Protein AF-A0A8H7IFX8-F1 (afdb_monomer_lite)

Foldseek 3Di:
DDDDDDDDCPDPDPDDADPVNCVVQVWDADPVVRDTHRPPDPPPDPPPPDDDDLDPVQVPPDPPVCPVVSVCVDPVVVLADPPDDPDDDDDDDDPDDDQDDDADDDDPVVVVVVVVVVVSCVVSVVDDDDDDPGDFYFDDDDDDDDDDDDDDGDTD

Sequence (156 aa):
MTETFLICNTGSHAAILGIKWLEHHNPEIDWNTHSLSFTHTPPEHVAIAEEEEANKKLLEGVPSKYHQYTKVFGEEEFNKLPPQQHYNIGIELTEEGPLNLPLYSMTDAESATLKDWLRDKLKAGKIHPSKSSISSLVMFVPKQMAPTDWWWITIA

InterPro domains:
  IPR021109 Aspartic peptidase domain superfamily [G3DSA:2.40.70.10] (1-55)
  IPR032567 RTL1-related [PTHR15503] (15-143)
  IPR043502 DNA/RNA polymerase superfamily [SSF56672] (66-144)

Secondary structure (DSSP, 8-state):
----PPP---TT-S----HHHHHHH--EEETTTTEEE-S----------------GGGGGSS-GGGGGGGGGGSHHHHHSPPPPPSS----PPPS-S--BPPPPPPPHHHHHHHHHHHHHHHHTTS------S-BPPB---PPP--SS----PPB-

Organism: NCBI:txid456999

Radius of gyration: 24.71 Å; chains: 1; bounding box: 42×47×73 Å

Structure (mmCIF, N/CA/C/O backbone):
data_AF-A0A8H7IFX8-F1
#
_entry.id   AF-A0A8H7IFX8-F1
#
loop_
_atom_site.group_PDB
_atom_site.id
_atom_site.type_symbol
_atom_site.label_atom_id
_atom_site.label_alt_id
_atom_site.label_comp_id
_atom_site.label_asym_id
_atom_site.label_entity_id
_atom_site.label_seq_id
_atom_site.pdbx_PDB_ins_code
_atom_site.Cartn_x
_atom_site.Cartn_y
_atom_site.Cartn_z
_atom_site.occupancy
_atom_site.B_iso_or_equiv
_atom_site.auth_seq_id
_atom_site.auth_comp_id
_atom_site.auth_asym_id
_atom_site.auth_atom_id
_atom_site.pdbx_PDB_model_num
ATOM 1 N N . MET A 1 1 ? 1.675 -4.451 22.286 1.00 50.69 1 MET A N 1
ATOM 2 C CA . MET A 1 1 ? 2.311 -3.962 23.528 1.00 50.69 1 MET A CA 1
ATOM 3 C C . MET A 1 1 ? 1.726 -4.736 24.694 1.00 50.69 1 MET A C 1
ATOM 5 O O . MET A 1 1 ? 0.540 -5.031 24.657 1.00 50.69 1 MET A O 1
ATOM 9 N N . THR A 1 2 ? 2.544 -5.134 25.665 1.00 64.31 2 THR A N 1
ATOM 10 C CA . THR A 1 2 ? 2.095 -5.840 26.876 1.00 64.31 2 THR A CA 1
ATOM 11 C C . THR A 1 2 ? 2.035 -4.852 28.031 1.00 64.31 2 THR A C 1
ATOM 13 O O . THR A 1 2 ? 3.078 -4.354 28.450 1.00 64.31 2 THR A O 1
ATOM 16 N N . GLU A 1 3 ? 0.835 -4.573 28.533 1.00 76.81 3 GLU A N 1
ATOM 17 C CA . GLU A 1 3 ? 0.637 -3.755 29.731 1.00 76.81 3 GLU A CA 1
ATOM 18 C C . GLU A 1 3 ? 0.663 -4.627 30.983 1.00 76.81 3 GLU A C 1
ATOM 20 O O . GLU A 1 3 ? 0.130 -5.737 30.996 1.00 76.81 3 GLU A O 1
ATOM 25 N N . THR A 1 4 ? 1.293 -4.126 32.043 1.00 81.69 4 THR A N 1
ATOM 26 C CA . THR A 1 4 ? 1.388 -4.843 33.320 1.00 81.69 4 THR A CA 1
ATOM 27 C C . THR A 1 4 ? 0.415 -4.222 34.311 1.00 81.69 4 THR A C 1
ATOM 29 O O . THR A 1 4 ? 0.577 -3.069 34.703 1.00 81.69 4 THR A O 1
ATOM 32 N N . PHE A 1 5 ? -0.588 -4.989 34.735 1.00 84.81 5 PHE A N 1
ATOM 33 C CA . PHE A 1 5 ? -1.571 -4.550 35.724 1.00 84.81 5 PHE A CA 1
ATOM 34 C C . PHE A 1 5 ? -1.242 -5.112 37.106 1.00 84.81 5 PHE A C 1
ATOM 36 O O . PHE A 1 5 ? -0.864 -6.275 37.248 1.00 84.81 5 PHE A O 1
ATOM 43 N N . LEU A 1 6 ? -1.412 -4.282 38.136 1.00 85.19 6 LEU A N 1
ATOM 44 C CA . LEU A 1 6 ? -1.351 -4.730 39.524 1.00 85.19 6 LEU A CA 1
ATOM 45 C C . LEU A 1 6 ? -2.710 -5.313 39.920 1.00 85.19 6 LEU A C 1
ATOM 47 O O . LEU A 1 6 ? -3.742 -4.677 39.718 1.00 85.19 6 LEU A O 1
ATOM 51 N N . ILE A 1 7 ? -2.705 -6.515 40.495 1.00 86.44 7 ILE A N 1
ATOM 52 C CA . ILE A 1 7 ? -3.923 -7.193 40.947 1.00 86.44 7 ILE A CA 1
ATOM 53 C C . ILE A 1 7 ? -4.190 -6.797 42.401 1.00 86.44 7 ILE A C 1
ATOM 55 O O . ILE A 1 7 ? -3.398 -7.107 43.292 1.00 86.44 7 ILE A O 1
ATOM 59 N N . CYS A 1 8 ? -5.315 -6.133 42.651 1.00 87.38 8 CYS A N 1
ATOM 60 C CA . CYS A 1 8 ? -5.806 -5.834 43.992 1.00 87.38 8 CYS A CA 1
ATOM 61 C C . CYS A 1 8 ? -7.338 -5.935 44.042 1.00 87.38 8 CYS A C 1
ATOM 63 O O . CYS A 1 8 ? -8.007 -5.885 43.012 1.00 87.38 8 CYS A O 1
ATOM 65 N N . ASN A 1 9 ? -7.904 -6.112 45.240 1.00 87.19 9 ASN A N 1
ATOM 66 C CA . ASN A 1 9 ? -9.355 -6.147 45.413 1.00 87.19 9 ASN A CA 1
ATOM 67 C C . ASN A 1 9 ? -9.925 -4.721 45.322 1.00 87.19 9 ASN A C 1
ATOM 69 O O . ASN A 1 9 ? -9.862 -3.961 46.286 1.00 87.19 9 ASN A O 1
ATOM 73 N N . THR A 1 10 ? -10.468 -4.364 44.160 1.00 83.75 10 THR A N 1
ATOM 74 C CA . THR A 1 10 ? -11.026 -3.038 43.837 1.00 83.75 10 THR A CA 1
ATOM 75 C C . THR A 1 10 ? -12.517 -2.893 44.174 1.00 83.75 10 THR A C 1
ATOM 77 O O . THR A 1 10 ? -13.140 -1.878 43.846 1.00 83.75 10 THR A O 1
ATOM 80 N N . GLY A 1 11 ? -13.106 -3.883 44.854 1.00 88.62 11 GLY A N 1
ATOM 81 C CA . GLY A 1 11 ? -14.505 -3.858 45.277 1.00 88.62 11 GLY A CA 1
ATOM 82 C C . GLY A 1 11 ? -15.464 -3.960 44.090 1.00 88.62 11 GLY A C 1
ATOM 83 O O . GLY A 1 11 ? -15.491 -4.973 43.401 1.00 88.62 11 GLY A O 1
ATOM 84 N N . SER A 1 12 ? -16.266 -2.918 43.860 1.00 88.56 12 SER A N 1
ATOM 85 C CA . SER A 1 12 ? -17.286 -2.878 42.799 1.00 88.56 12 SER A CA 1
ATOM 86 C C . SER A 1 12 ? -16.753 -2.521 41.408 1.00 88.56 12 SER A C 1
ATOM 88 O O . SER A 1 12 ? -17.526 -2.494 40.455 1.00 88.56 12 SER A O 1
ATOM 90 N N . HIS A 1 13 ? -15.464 -2.204 41.279 1.00 82.25 13 HIS A N 1
ATOM 91 C CA . HIS A 1 13 ? -14.872 -1.747 40.022 1.00 82.25 13 HIS A CA 1
ATOM 92 C C . HIS A 1 13 ? -14.040 -2.859 39.393 1.00 82.25 13 HIS A C 1
ATOM 94 O O . HIS A 1 13 ? -13.242 -3.491 40.081 1.00 82.25 13 HIS A O 1
ATOM 100 N N . ALA A 1 14 ? -14.182 -3.063 38.083 1.00 84.38 14 ALA A N 1
ATOM 101 C CA . ALA A 1 14 ? -13.416 -4.072 37.351 1.00 84.38 14 ALA A CA 1
ATOM 102 C C . ALA A 1 14 ? -11.927 -3.704 37.206 1.00 84.38 14 ALA A C 1
ATOM 104 O O . ALA A 1 14 ? -11.069 -4.581 37.229 1.00 84.38 14 ALA A O 1
ATOM 105 N N . ALA A 1 15 ? -11.618 -2.412 37.069 1.00 85.69 15 ALA A N 1
ATOM 106 C CA . ALA A 1 15 ? -10.259 -1.891 36.973 1.00 85.69 15 ALA A CA 1
ATOM 107 C C . ALA A 1 15 ? -10.219 -0.417 37.399 1.00 85.69 15 ALA A C 1
ATOM 109 O O . ALA A 1 15 ? -11.224 0.289 37.316 1.00 85.69 15 ALA A O 1
ATOM 110 N N . ILE A 1 16 ? -9.046 0.051 37.828 1.00 87.31 16 ILE A N 1
ATOM 111 C CA . ILE A 1 16 ? -8.774 1.468 38.093 1.00 87.31 16 ILE A CA 1
ATOM 112 C C . ILE A 1 16 ? -7.645 1.890 37.161 1.00 87.31 16 ILE A C 1
ATOM 114 O O . ILE A 1 16 ? -6.533 1.367 37.245 1.00 87.31 16 ILE A O 1
ATOM 118 N N . LEU A 1 17 ? -7.942 2.824 36.262 1.00 88.62 17 LEU A N 1
ATOM 119 C CA . LEU A 1 17 ? -7.003 3.306 35.256 1.00 88.62 17 LEU A CA 1
ATOM 120 C C . LEU A 1 17 ? -6.430 4.645 35.718 1.00 88.62 17 LEU A C 1
ATOM 122 O O . LEU A 1 17 ? -7.164 5.589 36.002 1.00 88.62 17 LEU A O 1
ATOM 126 N N . GLY A 1 18 ? -5.106 4.709 35.844 1.00 88.62 18 GLY A N 1
ATOM 127 C CA . GLY A 1 18 ? -4.409 5.929 36.245 1.00 88.62 18 GLY A CA 1
ATOM 128 C C . GLY A 1 18 ? -4.200 6.900 35.082 1.00 88.62 18 GLY A C 1
ATOM 129 O O . GLY A 1 18 ? -4.261 6.514 33.917 1.00 88.62 18 GLY A O 1
ATOM 130 N N . ILE A 1 19 ? -3.845 8.147 35.408 1.00 87.88 19 ILE A N 1
ATOM 131 C CA . ILE A 1 19 ? -3.579 9.213 34.423 1.00 87.88 19 ILE A CA 1
ATOM 132 C C . ILE A 1 19 ? -2.520 8.788 33.398 1.00 87.88 19 ILE 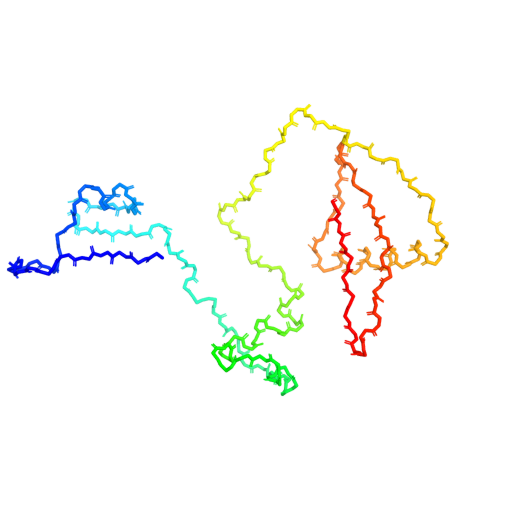A C 1
ATOM 134 O O . ILE A 1 19 ? -2.743 8.942 32.207 1.00 87.88 19 ILE A O 1
ATOM 138 N N . LYS A 1 20 ? -1.423 8.155 33.834 1.00 85.06 20 LYS A N 1
ATOM 139 C CA . LYS A 1 20 ? -0.372 7.669 32.920 1.00 85.06 20 LYS A CA 1
ATOM 140 C C . LYS A 1 20 ? -0.889 6.681 31.873 1.00 85.06 20 LYS A C 1
ATOM 142 O O . LYS A 1 20 ? -0.391 6.654 30.756 1.00 85.06 20 LYS A O 1
ATOM 147 N N . TRP A 1 21 ? -1.861 5.850 32.248 1.00 88.50 21 TRP A N 1
ATOM 148 C CA . TRP A 1 21 ? -2.468 4.893 31.328 1.00 88.50 21 TRP A CA 1
ATOM 149 C C . TRP A 1 21 ? -3.365 5.619 30.318 1.00 88.50 21 TRP A C 1
ATOM 151 O O . TRP A 1 21 ? -3.296 5.336 29.126 1.00 88.50 21 TRP A O 1
ATOM 161 N N . LEU A 1 22 ? -4.145 6.602 30.783 1.00 87.69 22 LEU A N 1
ATOM 162 C CA . LEU A 1 22 ? -5.001 7.427 29.925 1.00 87.69 22 LEU A CA 1
ATOM 163 C C . LEU A 1 22 ? -4.184 8.277 28.945 1.00 87.69 22 LEU A C 1
ATOM 165 O O . LEU A 1 22 ? -4.530 8.330 27.774 1.00 87.69 22 LEU A O 1
ATOM 169 N N . GLU A 1 23 ? -3.081 8.882 29.391 1.00 84.62 23 GLU A N 1
ATOM 170 C CA . GLU A 1 23 ? -2.156 9.632 28.530 1.00 84.62 23 GLU A CA 1
ATOM 171 C C . GLU A 1 23 ? -1.517 8.740 27.458 1.00 84.62 23 GLU A C 1
ATOM 173 O O . GLU A 1 23 ? -1.312 9.182 26.332 1.00 84.62 23 GLU A O 1
ATOM 178 N N . HIS A 1 24 ? -1.209 7.483 27.796 1.00 82.94 24 HIS A N 1
ATOM 179 C CA . HIS A 1 24 ? -0.569 6.553 26.870 1.00 82.94 24 HIS A CA 1
ATOM 180 C C . HIS A 1 24 ? -1.526 6.032 25.792 1.00 82.94 24 HIS A C 1
ATOM 182 O O . HIS A 1 24 ? -1.174 6.010 24.616 1.00 82.94 24 HIS A O 1
ATOM 188 N N . HIS A 1 25 ? -2.724 5.594 26.190 1.00 82.56 25 HIS A N 1
ATOM 189 C CA . HIS A 1 25 ? -3.698 4.979 25.276 1.00 82.56 25 HIS A CA 1
ATOM 190 C C . HIS A 1 25 ? -4.642 5.996 24.623 1.00 82.56 25 HIS A C 1
ATOM 192 O O . HIS A 1 25 ? -5.312 5.657 23.652 1.00 82.56 25 HIS A O 1
ATOM 198 N N . ASN A 1 26 ? -4.687 7.224 25.151 1.00 85.44 26 ASN A N 1
ATOM 199 C CA . ASN A 1 26 ? -5.469 8.365 24.671 1.00 85.44 26 ASN A CA 1
ATOM 200 C C . ASN A 1 26 ? -6.896 8.012 24.188 1.00 85.44 26 ASN A C 1
ATOM 202 O O . ASN A 1 26 ? -7.246 8.298 23.039 1.00 85.44 26 ASN A O 1
ATOM 206 N N . PRO A 1 27 ? -7.720 7.350 25.024 1.00 88.88 27 PRO A N 1
ATOM 207 C CA . PRO A 1 27 ? -9.081 6.998 24.644 1.00 88.88 27 PRO A CA 1
ATOM 208 C C . PRO A 1 27 ? -10.007 8.221 24.660 1.00 88.88 27 PRO A C 1
ATOM 210 O O . PRO A 1 27 ? -9.761 9.210 25.351 1.00 88.88 27 PRO A O 1
ATOM 213 N N . GLU A 1 28 ? -11.131 8.115 23.961 1.00 88.38 28 GLU A N 1
ATOM 214 C CA . GLU A 1 28 ? -12.217 9.084 24.044 1.00 88.38 28 GLU A CA 1
ATOM 215 C C . GLU A 1 28 ? -13.108 8.750 25.246 1.00 88.38 28 GLU A C 1
ATOM 217 O O . GLU A 1 28 ? -13.623 7.634 25.366 1.00 88.38 28 GLU A O 1
ATOM 222 N N . ILE A 1 29 ? -13.261 9.705 26.165 1.00 90.19 29 ILE A N 1
ATOM 223 C CA . ILE A 1 29 ? -14.014 9.522 27.409 1.00 90.19 29 ILE A CA 1
ATOM 224 C C . ILE A 1 29 ? -15.263 10.394 27.361 1.00 90.19 29 ILE A C 1
ATOM 226 O O . ILE A 1 29 ? -15.172 11.623 27.339 1.00 90.19 29 ILE A O 1
ATOM 230 N N . ASP A 1 30 ? -16.425 9.754 27.412 1.00 89.75 30 ASP A N 1
ATOM 231 C CA . ASP A 1 30 ? -17.695 10.430 27.639 1.00 89.75 30 ASP A CA 1
ATOM 232 C C . ASP A 1 30 ? -18.014 10.420 29.139 1.00 89.75 30 ASP A C 1
ATOM 234 O O . ASP A 1 30 ? -18.429 9.413 29.722 1.00 89.75 30 ASP A O 1
ATOM 238 N N . TRP A 1 31 ? -17.824 11.577 29.769 1.00 87.69 31 TRP A N 1
ATOM 239 C CA . TRP A 1 31 ? -18.070 11.775 31.195 1.00 87.69 31 TRP A CA 1
ATOM 240 C C . TRP A 1 31 ? -19.556 11.795 31.574 1.00 87.69 31 TRP A C 1
ATOM 242 O O . TRP A 1 31 ? -19.866 11.565 32.737 1.00 87.69 31 TRP A O 1
ATOM 252 N N . ASN A 1 32 ? -20.478 12.043 30.637 1.00 88.06 32 ASN A N 1
ATOM 253 C CA . ASN A 1 32 ? -21.914 12.037 30.933 1.00 88.06 32 ASN A CA 1
ATOM 254 C C . ASN A 1 32 ? -22.464 10.610 30.995 1.00 88.06 32 ASN A C 1
ATOM 256 O O . ASN A 1 32 ? -23.345 10.318 31.802 1.00 88.06 32 ASN A O 1
ATOM 260 N N . THR A 1 33 ? -21.952 9.728 30.135 1.00 89.25 33 THR A N 1
ATOM 261 C CA . THR A 1 33 ? -22.377 8.322 30.058 1.00 89.25 33 THR A CA 1
ATOM 262 C C . THR A 1 33 ? -21.444 7.366 30.801 1.00 89.25 33 THR A C 1
ATOM 264 O O . THR A 1 33 ? -21.747 6.178 30.898 1.00 89.25 33 THR A O 1
ATOM 267 N N . HIS A 1 34 ? -20.337 7.876 31.356 1.00 84.62 34 HIS A N 1
ATOM 268 C CA . HIS A 1 34 ? -19.247 7.090 31.944 1.00 84.62 34 HIS A CA 1
ATOM 269 C C . HIS A 1 34 ? -18.718 6.018 30.978 1.00 84.62 34 HIS A C 1
ATOM 271 O O . HIS A 1 34 ? -18.436 4.885 31.377 1.00 84.62 34 HIS A O 1
ATOM 277 N N . SER A 1 35 ? -18.605 6.381 29.700 1.00 83.56 35 SER A N 1
ATOM 278 C CA . SER A 1 35 ? -18.165 5.487 28.632 1.00 83.56 35 SER A CA 1
ATOM 279 C C . SER A 1 35 ? -16.744 5.817 28.183 1.00 83.56 35 SER A C 1
ATOM 281 O O . SER A 1 35 ? -16.323 6.974 28.185 1.00 83.56 35 SER A O 1
ATOM 283 N N . LEU A 1 36 ? -16.007 4.783 27.782 1.00 85.06 36 LEU A N 1
ATOM 284 C CA . LEU A 1 36 ? -14.654 4.878 27.248 1.00 85.06 36 LEU A CA 1
ATOM 285 C C . LEU A 1 36 ? -14.630 4.177 25.890 1.00 85.06 36 LEU A C 1
ATOM 287 O O . LEU A 1 36 ? -14.969 2.998 25.792 1.00 85.06 36 LEU A O 1
ATOM 291 N N . SER A 1 37 ? -14.227 4.909 24.854 1.00 84.94 37 SER A N 1
ATOM 292 C CA . SER A 1 37 ? -14.183 4.443 23.467 1.00 84.94 37 SER A CA 1
ATOM 293 C C . SER A 1 37 ? -12.772 4.581 22.907 1.00 84.94 37 SER A C 1
ATOM 295 O O . SER A 1 37 ? -12.074 5.557 23.177 1.00 84.94 37 SER A O 1
ATOM 297 N N . PHE A 1 38 ? -12.339 3.616 22.101 1.00 79.19 38 PHE A N 1
ATOM 298 C CA . PHE A 1 38 ? -11.054 3.684 21.410 1.00 79.19 38 PHE A CA 1
ATOM 299 C C . PHE A 1 38 ? -11.298 4.071 19.952 1.00 79.19 38 PHE A C 1
ATOM 301 O O . PHE A 1 38 ? -11.918 3.322 19.200 1.00 79.19 38 PHE A O 1
ATOM 308 N N . THR A 1 39 ? -10.806 5.241 19.544 1.00 66.12 39 THR A N 1
ATOM 309 C CA . THR A 1 39 ? -10.885 5.721 18.151 1.00 66.12 39 THR A CA 1
ATOM 310 C C . THR A 1 39 ? -9.975 4.924 17.216 1.00 66.12 39 THR A C 1
ATOM 312 O O . THR A 1 39 ? -10.233 4.829 16.019 1.00 66.12 39 THR A O 1
ATOM 315 N N . HIS A 1 40 ? -8.957 4.267 17.774 1.00 59.38 40 HIS A N 1
ATOM 316 C CA . HIS A 1 40 ? -8.189 3.228 17.104 1.00 59.38 40 HIS A CA 1
ATOM 317 C C . HIS A 1 40 ? -8.783 1.857 17.398 1.00 59.38 40 HIS A C 1
ATOM 319 O O . HIS A 1 40 ? -8.206 1.036 18.107 1.00 59.38 40 HIS A O 1
ATOM 325 N N . THR A 1 41 ? -9.933 1.583 16.795 1.00 48.47 41 THR A N 1
ATOM 326 C CA . THR A 1 41 ? -10.209 0.212 16.383 1.00 48.47 41 THR A CA 1
ATOM 327 C C . THR A 1 41 ? -9.165 -0.128 15.312 1.00 48.47 41 THR A C 1
ATOM 329 O O . THR A 1 41 ? -9.118 0.540 14.274 1.00 48.47 41 THR A O 1
ATOM 332 N N . PRO A 1 42 ? -8.301 -1.149 15.494 1.00 49.44 42 PRO A N 1
ATOM 333 C CA . PRO A 1 42 ? -7.824 -1.867 14.321 1.00 49.44 42 PRO A CA 1
ATOM 334 C C . PRO A 1 42 ? -9.089 -2.257 13.551 1.00 49.44 42 PRO A C 1
ATOM 336 O O . PRO A 1 42 ? -10.069 -2.603 14.211 1.00 49.44 42 PRO A O 1
ATOM 339 N N . PRO A 1 43 ? -9.127 -2.171 12.216 1.00 45.31 43 PRO A N 1
ATOM 340 C CA . PRO A 1 43 ? -10.294 -2.614 11.471 1.00 45.31 43 PRO A CA 1
ATOM 341 C C . PRO A 1 43 ? -10.561 -4.082 11.826 1.00 45.31 43 PRO A C 1
ATOM 343 O O . PRO A 1 43 ? -9.893 -4.990 11.329 1.00 45.31 43 PRO A O 1
ATOM 346 N N . GLU A 1 44 ? -11.488 -4.305 12.758 1.00 47.47 44 GLU A N 1
ATOM 347 C CA . GLU A 1 44 ? -11.980 -5.618 13.114 1.00 47.47 44 GLU A CA 1
ATOM 348 C C . GLU A 1 44 ? -12.687 -6.137 11.874 1.00 47.47 44 GLU A C 1
ATOM 350 O O . GLU A 1 44 ? -13.659 -5.557 11.396 1.00 47.47 44 GLU A O 1
ATOM 355 N N . HIS A 1 45 ? -12.133 -7.229 11.355 1.00 51.19 45 HIS A N 1
ATOM 356 C CA . HIS A 1 45 ? -12.767 -8.121 10.403 1.00 51.19 45 HIS A CA 1
ATOM 357 C C . HIS A 1 45 ? -13.233 -7.431 9.119 1.00 51.19 45 HIS A C 1
ATOM 359 O O . HIS A 1 45 ? -14.407 -7.118 8.928 1.00 51.19 45 HIS A O 1
ATOM 365 N N . VAL A 1 46 ? -12.298 -7.313 8.166 1.00 41.50 46 VAL A N 1
ATOM 366 C CA . VAL A 1 46 ? -12.643 -7.309 6.739 1.00 41.50 46 VAL A CA 1
ATOM 367 C C . VAL A 1 46 ? -13.662 -8.428 6.542 1.00 41.50 46 VAL A C 1
ATOM 369 O O . VAL A 1 46 ? -13.331 -9.596 6.750 1.00 41.50 46 VAL A O 1
ATOM 372 N N . ALA A 1 47 ? -14.907 -8.067 6.233 1.00 41.16 47 ALA A N 1
ATOM 373 C CA . ALA A 1 47 ? -15.948 -9.020 5.903 1.00 41.16 47 ALA A CA 1
ATOM 374 C C . ALA A 1 47 ? -15.417 -9.871 4.748 1.00 41.16 47 ALA A C 1
ATOM 376 O O . ALA A 1 47 ? -15.273 -9.398 3.618 1.00 41.16 47 ALA A O 1
ATOM 377 N N . ILE A 1 48 ? -15.030 -11.107 5.058 1.00 42.91 48 ILE A N 1
ATOM 378 C CA . ILE A 1 48 ? -14.604 -12.069 4.058 1.00 42.91 48 ILE A CA 1
ATOM 379 C C . ILE A 1 48 ? -15.875 -12.423 3.293 1.00 42.91 48 ILE A C 1
ATOM 381 O O . ILE A 1 48 ? -16.660 -13.260 3.724 1.00 42.91 48 ILE A O 1
ATOM 385 N N . ALA A 1 49 ? -16.088 -11.715 2.182 1.00 39.91 49 ALA A N 1
ATOM 386 C CA . ALA A 1 49 ? -17.008 -12.134 1.140 1.00 39.91 49 ALA A CA 1
ATOM 387 C C . ALA A 1 49 ? -16.643 -13.555 0.696 1.00 39.91 49 ALA A C 1
ATOM 389 O O . ALA A 1 49 ? -15.475 -13.947 0.769 1.00 39.91 49 ALA A O 1
ATOM 390 N N . GLU A 1 50 ? -17.673 -14.275 0.291 1.00 44.41 50 GLU A N 1
ATOM 391 C CA . GLU A 1 50 ? -17.801 -15.721 0.172 1.00 44.41 50 GLU A CA 1
ATOM 392 C C . GLU A 1 50 ? -16.570 -16.502 -0.314 1.00 44.41 50 GLU A C 1
ATOM 394 O O . GLU A 1 50 ? -15.718 -16.050 -1.080 1.00 44.41 50 GLU A O 1
ATOM 399 N N . GLU A 1 51 ? -16.511 -17.701 0.250 1.00 50.72 51 GLU A N 1
ATOM 400 C CA . GLU A 1 51 ? -15.558 -18.778 0.070 1.00 50.72 51 GLU A CA 1
ATOM 401 C C . GLU A 1 51 ? -15.608 -19.292 -1.377 1.00 50.72 51 GLU A C 1
ATOM 403 O O . GLU A 1 51 ? -16.542 -19.987 -1.758 1.00 50.72 51 GLU A O 1
ATOM 408 N N . GLU A 1 52 ? -14.596 -18.969 -2.183 1.00 47.94 52 GLU A N 1
ATOM 409 C CA . GLU A 1 52 ? -14.240 -19.800 -3.334 1.00 47.94 52 GLU A CA 1
ATOM 410 C C . GLU A 1 52 ? -12.742 -20.122 -3.308 1.00 47.94 52 GLU A C 1
ATOM 412 O O . GLU A 1 52 ? -11.868 -19.259 -3.398 1.00 47.94 52 GLU A O 1
ATOM 417 N N . GLU A 1 53 ? -12.485 -21.415 -3.119 1.00 52.00 53 GLU A N 1
ATOM 418 C CA . GLU A 1 53 ? -11.394 -22.202 -3.677 1.00 52.00 53 GLU A CA 1
ATOM 419 C C . GLU A 1 53 ? -9.974 -21.648 -3.558 1.00 52.00 53 GLU A C 1
ATOM 421 O O . GLU A 1 53 ? -9.255 -21.361 -4.518 1.00 52.00 53 GLU A O 1
ATOM 426 N N . ALA A 1 54 ? -9.503 -21.644 -2.310 1.00 45.44 54 ALA A N 1
ATOM 427 C CA . ALA A 1 54 ? -8.085 -21.605 -2.005 1.00 45.44 54 ALA A CA 1
ATOM 428 C C . ALA A 1 54 ? -7.356 -22.785 -2.678 1.00 45.44 54 ALA A C 1
ATOM 430 O O . ALA A 1 54 ? -7.463 -23.943 -2.268 1.00 45.44 54 ALA A O 1
ATOM 431 N N . ASN A 1 55 ? -6.559 -22.470 -3.700 1.00 55.00 55 ASN A N 1
ATOM 432 C CA . ASN A 1 55 ? -5.610 -23.384 -4.325 1.00 55.00 55 ASN A CA 1
ATOM 433 C C . ASN A 1 55 ? -4.796 -24.140 -3.258 1.00 55.00 55 ASN A C 1
ATOM 435 O O . ASN A 1 55 ? -3.955 -23.555 -2.574 1.00 55.00 55 ASN A O 1
ATOM 439 N N . LYS A 1 56 ? -4.992 -25.463 -3.163 1.00 57.28 56 LYS A N 1
ATOM 440 C CA . LYS A 1 56 ? -4.318 -26.386 -2.221 1.00 57.28 56 LYS A CA 1
ATOM 441 C C . LYS A 1 56 ? -2.787 -26.227 -2.166 1.00 57.28 56 LYS A C 1
ATOM 443 O O . LYS A 1 56 ? -2.173 -26.516 -1.145 1.00 57.28 56 LYS A O 1
ATOM 448 N N . LYS A 1 57 ? -2.185 -25.723 -3.248 1.00 62.50 57 LYS A N 1
ATOM 449 C CA . LYS A 1 57 ? -0.750 -25.432 -3.394 1.00 62.50 57 LYS A CA 1
ATOM 450 C C . LYS A 1 57 ? -0.249 -24.276 -2.506 1.00 62.50 57 LYS A C 1
ATOM 452 O O . LYS A 1 57 ? 0.930 -24.238 -2.180 1.00 62.50 57 LYS A O 1
ATOM 457 N N . LEU A 1 58 ? -1.113 -23.347 -2.084 1.00 61.16 58 LEU A N 1
ATOM 458 C CA . LEU A 1 58 ? -0.717 -22.202 -1.245 1.00 61.16 58 LEU A CA 1
ATOM 459 C C . LEU A 1 58 ? -0.405 -22.599 0.207 1.00 61.16 58 LEU A C 1
ATOM 461 O O . LEU A 1 58 ? 0.331 -21.898 0.896 1.00 61.16 58 LEU A O 1
ATOM 465 N N . LEU A 1 59 ? -0.928 -23.735 0.672 1.00 64.94 59 LEU A N 1
ATOM 466 C CA . LEU A 1 59 ? -0.780 -24.183 2.059 1.00 64.94 59 LEU A CA 1
ATOM 467 C C . LEU A 1 59 ? 0.569 -24.867 2.340 1.00 64.94 59 LEU A C 1
ATOM 469 O O . LEU A 1 59 ? 0.947 -24.992 3.503 1.00 64.94 59 LEU A O 1
ATOM 473 N N . GLU A 1 60 ? 1.310 -25.272 1.302 1.00 69.69 60 GLU A N 1
ATOM 474 C CA . GLU A 1 60 ? 2.548 -26.066 1.419 1.00 69.69 60 GLU A CA 1
ATOM 475 C C . GLU A 1 60 ? 3.761 -25.277 1.950 1.00 69.69 60 GLU A C 1
ATOM 477 O O . GLU A 1 60 ? 4.745 -25.877 2.373 1.00 69.69 60 GLU A O 1
ATOM 482 N N . GLY A 1 61 ? 3.692 -23.942 1.991 1.00 72.44 61 GLY A N 1
ATOM 483 C CA . GLY A 1 61 ? 4.761 -23.075 2.515 1.00 72.44 61 GLY A CA 1
ATOM 484 C C . GLY A 1 61 ? 4.331 -22.129 3.637 1.00 72.44 61 GLY A C 1
ATOM 485 O O . GLY A 1 61 ? 5.163 -21.416 4.198 1.00 72.44 61 GLY A O 1
ATOM 486 N N . VAL A 1 62 ? 3.039 -22.102 3.974 1.00 77.31 62 VAL A N 1
ATOM 487 C CA . VAL A 1 62 ? 2.488 -21.168 4.957 1.00 77.31 62 VAL A CA 1
ATOM 488 C C . VAL A 1 62 ? 2.413 -21.859 6.321 1.00 77.31 62 VAL A C 1
ATOM 490 O O . VAL A 1 62 ? 1.757 -22.896 6.444 1.00 77.31 62 VAL A O 1
ATOM 493 N N . PRO A 1 63 ? 3.048 -21.307 7.374 1.00 86.25 63 PRO A N 1
ATOM 494 C CA . PRO A 1 63 ? 2.917 -21.834 8.728 1.00 86.25 63 PRO A CA 1
ATOM 495 C C . PRO A 1 63 ? 1.450 -21.970 9.149 1.00 86.25 63 PRO A C 1
ATOM 497 O O . PRO A 1 63 ? 0.663 -21.054 8.922 1.00 86.25 63 PRO A O 1
ATOM 500 N N . SER A 1 64 ? 1.103 -23.063 9.837 1.00 81.06 64 SER A N 1
ATOM 501 C CA . SER A 1 64 ? -0.288 -23.407 10.194 1.00 81.06 64 SER A CA 1
ATOM 502 C C . SER A 1 64 ? -1.060 -22.279 10.899 1.00 81.06 64 SER A C 1
ATOM 504 O O . SER A 1 64 ? -2.237 -22.064 10.623 1.00 81.06 64 SER A O 1
ATOM 506 N N . LYS A 1 65 ? -0.377 -21.459 11.709 1.00 85.19 65 LYS A N 1
ATOM 507 C CA . LYS A 1 65 ? -0.939 -20.250 12.343 1.00 85.19 65 LYS A CA 1
ATOM 508 C C . LYS A 1 65 ? -1.538 -19.217 11.369 1.00 85.19 65 LYS A C 1
ATOM 510 O O . LYS A 1 65 ? -2.320 -18.377 11.795 1.00 85.19 65 LYS A O 1
ATOM 515 N N . TYR A 1 66 ? -1.172 -19.252 10.089 1.00 80.69 66 TYR A N 1
ATOM 516 C CA . TYR A 1 66 ? -1.639 -18.314 9.064 1.00 80.69 66 TYR A CA 1
ATOM 517 C C . TYR A 1 66 ? -2.620 -18.940 8.067 1.00 80.69 66 TYR A C 1
ATOM 519 O O . TYR A 1 66 ? -3.066 -18.251 7.154 1.00 80.69 66 TYR A O 1
ATOM 527 N N . HIS A 1 67 ? -3.009 -20.208 8.243 1.00 82.75 67 HIS A N 1
ATOM 528 C CA . HIS A 1 67 ? -3.990 -20.868 7.367 1.00 82.75 67 HIS A CA 1
ATOM 529 C C . HIS A 1 67 ? -5.363 -20.186 7.405 1.00 82.75 67 HIS A C 1
ATOM 531 O O . HIS A 1 67 ? -6.062 -20.161 6.395 1.00 82.75 67 HIS A O 1
ATOM 537 N N . GLN A 1 68 ? -5.708 -19.518 8.509 1.00 83.38 68 GLN A N 1
ATOM 538 C CA . GLN A 1 68 ? -6.914 -18.686 8.592 1.00 83.38 68 GLN A CA 1
ATOM 539 C C . GLN A 1 68 ? -6.898 -17.473 7.639 1.00 83.38 68 GLN A C 1
ATOM 541 O O . GLN A 1 68 ? -7.944 -16.905 7.351 1.00 83.38 68 GLN A O 1
ATOM 546 N N . TYR A 1 69 ? -5.726 -17.087 7.121 1.00 80.00 69 TYR A N 1
ATOM 547 C CA . TYR A 1 69 ? -5.544 -15.964 6.197 1.00 80.00 69 TYR A CA 1
ATOM 548 C C . TYR A 1 69 ? -5.181 -16.413 4.780 1.00 80.00 69 TYR A C 1
ATOM 550 O O . TYR A 1 69 ? -4.688 -15.604 4.000 1.00 80.00 69 TYR A O 1
ATOM 558 N N . THR A 1 70 ? -5.418 -17.679 4.421 1.00 78.06 70 THR A N 1
ATOM 559 C CA . THR A 1 70 ? -5.077 -18.218 3.088 1.00 78.06 70 THR A CA 1
ATOM 560 C C . THR A 1 70 ? -5.607 -17.342 1.951 1.00 78.06 70 THR A C 1
ATOM 562 O O . THR A 1 70 ? -4.911 -17.131 0.962 1.00 78.06 70 THR A O 1
ATOM 565 N N . LYS A 1 71 ? -6.784 -16.735 2.145 1.00 78.12 71 LYS A N 1
ATOM 566 C CA . LYS A 1 71 ? -7.391 -15.789 1.205 1.00 78.12 71 LYS A CA 1
ATOM 567 C C . LYS A 1 71 ? -6.498 -14.578 0.889 1.00 78.12 71 LYS A C 1
ATOM 569 O O . LYS A 1 71 ? -6.413 -14.177 -0.263 1.00 78.12 71 LYS A O 1
ATOM 574 N N . VAL A 1 72 ? -5.783 -14.039 1.880 1.00 77.75 72 VAL A N 1
ATOM 575 C CA . VAL A 1 72 ? -4.896 -12.867 1.723 1.00 77.75 72 VAL A CA 1
ATOM 576 C C . VAL A 1 72 ? -3.702 -13.176 0.814 1.00 77.75 72 VAL A C 1
ATOM 578 O O . VAL A 1 72 ? -3.170 -12.284 0.160 1.00 77.75 72 VAL A O 1
ATOM 581 N N . PHE A 1 73 ? -3.289 -14.442 0.749 1.00 76.44 73 PHE A N 1
ATOM 582 C CA . PHE A 1 73 ? -2.185 -14.893 -0.101 1.00 76.44 73 PHE A CA 1
ATOM 583 C C . PHE A 1 73 ? -2.630 -15.266 -1.524 1.00 76.44 73 PHE A C 1
ATOM 585 O O . PHE A 1 73 ? -1.795 -15.653 -2.340 1.00 76.44 73 PHE A O 1
ATOM 592 N N . GLY A 1 74 ? -3.927 -15.167 -1.830 1.00 77.44 74 GLY A N 1
ATOM 593 C CA . GLY A 1 74 ? -4.453 -15.375 -3.173 1.00 77.44 74 GLY A CA 1
ATOM 594 C C . GLY A 1 74 ? -4.057 -14.243 -4.123 1.00 77.44 74 GLY A C 1
ATOM 595 O O . GLY A 1 74 ? -4.023 -13.070 -3.749 1.00 77.44 74 GLY A O 1
ATOM 596 N N . GLU A 1 75 ? -3.795 -14.588 -5.384 1.00 72.88 75 GLU A N 1
ATOM 597 C CA . GLU A 1 75 ? -3.442 -13.615 -6.427 1.00 72.88 75 GLU A CA 1
ATOM 598 C C . GLU A 1 75 ? -4.553 -12.573 -6.656 1.00 72.88 75 GLU A C 1
ATOM 600 O O . GLU A 1 75 ? -4.280 -11.405 -6.939 1.00 72.88 75 GLU A O 1
ATOM 605 N N . GLU A 1 76 ? -5.811 -12.973 -6.471 1.00 77.94 76 GLU A N 1
ATOM 606 C CA . GLU A 1 76 ? -6.971 -12.092 -6.605 1.00 77.94 76 GLU A CA 1
ATOM 607 C C . GLU A 1 76 ? -6.985 -10.969 -5.566 1.00 77.94 76 GLU A C 1
ATOM 609 O O . GLU A 1 76 ? -7.223 -9.812 -5.914 1.00 77.94 76 GLU A O 1
ATOM 614 N N . GLU A 1 77 ? -6.693 -11.285 -4.302 1.00 79.19 77 GLU A N 1
ATOM 615 C CA . GLU A 1 77 ? -6.621 -10.289 -3.229 1.00 79.19 77 GLU A CA 1
ATOM 616 C C . GLU A 1 77 ? -5.358 -9.433 -3.354 1.00 79.19 77 GLU A C 1
ATOM 618 O O . GLU A 1 77 ? -5.416 -8.224 -3.148 1.00 79.19 77 GLU A O 1
ATOM 623 N N . PHE A 1 78 ? -4.236 -10.011 -3.799 1.00 77.94 78 PHE A N 1
ATOM 624 C CA . PHE A 1 78 ? -3.004 -9.258 -4.048 1.00 77.94 78 PHE A CA 1
ATOM 625 C C . PHE A 1 78 ? -3.161 -8.182 -5.142 1.00 77.94 78 PHE A C 1
ATOM 627 O O . PHE A 1 78 ? -2.499 -7.133 -5.132 1.00 77.94 78 PHE A O 1
ATOM 634 N N . ASN A 1 79 ? -4.011 -8.435 -6.138 1.00 79.69 79 ASN A N 1
ATOM 635 C CA . ASN A 1 79 ? -4.242 -7.495 -7.230 1.00 79.69 79 ASN A CA 1
ATOM 636 C C . ASN A 1 79 ? -5.187 -6.345 -6.862 1.00 79.69 79 ASN A C 1
ATOM 638 O O . ASN A 1 79 ? -5.104 -5.294 -7.501 1.00 79.69 79 ASN A O 1
ATOM 642 N N . LYS A 1 80 ? -6.002 -6.492 -5.814 1.00 82.44 80 LYS A N 1
ATOM 643 C CA . LYS A 1 80 ? -6.902 -5.444 -5.323 1.00 82.44 80 LYS A CA 1
ATOM 644 C C . LYS A 1 80 ? -6.140 -4.453 -4.442 1.00 82.44 80 LYS A C 1
ATOM 646 O O . LYS A 1 80 ? -5.298 -4.831 -3.630 1.00 82.44 80 LYS A O 1
ATOM 651 N N . LEU A 1 81 ? -6.423 -3.163 -4.611 1.00 82.69 81 LEU A N 1
ATOM 652 C CA . LEU A 1 81 ? -5.962 -2.155 -3.659 1.00 82.69 81 LEU A CA 1
ATOM 653 C C . LEU A 1 81 ? -6.802 -2.245 -2.379 1.00 82.69 81 LEU A C 1
ATOM 655 O O . LEU A 1 81 ? -8.004 -2.513 -2.465 1.00 82.69 81 LEU A O 1
ATOM 659 N N . PRO A 1 82 ? -6.202 -2.010 -1.201 1.00 82.44 82 PRO A N 1
ATOM 660 C CA . PRO A 1 82 ? -6.975 -1.897 0.023 1.00 82.44 82 PRO A CA 1
ATOM 661 C C . PRO A 1 82 ? -7.970 -0.729 -0.083 1.00 82.44 82 PRO A C 1
ATOM 663 O O . PRO A 1 82 ? -7.714 0.240 -0.807 1.00 82.44 82 PRO A O 1
ATOM 666 N N . PRO A 1 83 ? -9.102 -0.795 0.639 1.00 83.56 83 PRO A N 1
ATOM 667 C CA . PRO A 1 83 ? -10.049 0.310 0.690 1.00 83.56 83 PRO A CA 1
ATOM 668 C C . PRO A 1 83 ? -9.367 1.583 1.206 1.00 83.56 83 P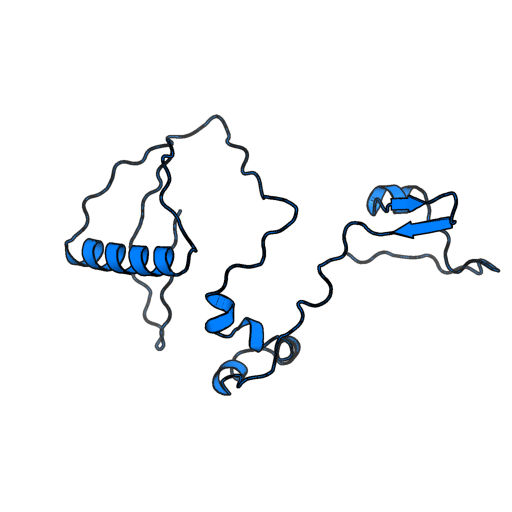RO A C 1
ATOM 670 O O . PRO A 1 83 ? -8.473 1.527 2.054 1.00 83.56 83 PRO A O 1
ATOM 673 N N . GLN A 1 84 ? -9.805 2.736 0.693 1.00 78.19 84 GLN A N 1
ATOM 674 C CA . GLN A 1 84 ? -9.286 4.035 1.110 1.00 78.19 84 GLN A CA 1
ATOM 675 C C . GLN A 1 84 ? -9.485 4.223 2.622 1.00 78.19 84 GLN A C 1
ATOM 677 O O . GLN A 1 84 ? -10.591 4.064 3.138 1.00 78.19 84 GLN A O 1
ATOM 682 N N . GLN A 1 85 ? -8.406 4.553 3.328 1.00 81.75 85 GLN A N 1
ATOM 683 C CA . GLN A 1 85 ? -8.425 4.805 4.768 1.00 81.75 85 GLN A CA 1
ATOM 684 C C . GLN A 1 85 ? -8.803 6.265 5.069 1.00 81.75 85 GLN A C 1
ATOM 686 O O . GLN A 1 85 ? -8.816 7.121 4.185 1.00 81.75 85 GLN A O 1
ATOM 691 N N . HIS A 1 86 ? -9.115 6.558 6.335 1.00 84.88 86 HIS A N 1
ATOM 692 C CA . HIS A 1 86 ? -9.453 7.911 6.796 1.00 84.88 86 HIS A CA 1
ATOM 693 C C . HIS A 1 86 ? -8.235 8.842 6.916 1.00 84.88 86 HIS A C 1
ATOM 695 O O . HIS A 1 86 ? -8.398 10.051 7.059 1.00 84.88 86 HIS A O 1
ATOM 701 N N . TYR A 1 87 ? -7.023 8.290 6.847 1.00 83.19 87 TYR A N 1
ATOM 702 C CA . TYR A 1 87 ? -5.770 9.033 6.821 1.00 83.19 87 TYR A CA 1
ATOM 703 C C .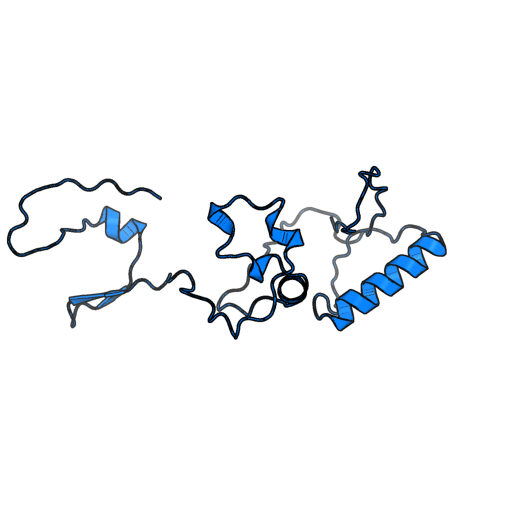 TYR A 1 87 ? -4.959 8.662 5.582 1.00 83.19 87 TYR A C 1
ATOM 705 O O . TYR A 1 87 ? -5.013 7.535 5.090 1.00 83.19 87 TYR A O 1
ATOM 713 N N . ASN A 1 88 ? -4.167 9.622 5.113 1.00 83.00 88 ASN A N 1
ATOM 714 C CA . ASN A 1 88 ? -3.124 9.393 4.125 1.00 83.00 88 ASN A CA 1
ATOM 715 C C . ASN A 1 88 ? -1.766 9.460 4.822 1.00 83.00 88 ASN A C 1
ATOM 717 O O . ASN A 1 88 ? -1.576 10.246 5.749 1.00 83.00 88 ASN A O 1
ATOM 721 N N . ILE A 1 89 ? -0.813 8.659 4.353 1.00 82.06 89 ILE A N 1
ATOM 722 C CA . ILE A 1 89 ? 0.575 8.754 4.802 1.00 82.06 89 ILE A CA 1
ATOM 723 C C . ILE A 1 89 ? 1.215 9.923 4.046 1.00 82.06 89 ILE A C 1
ATOM 725 O O . ILE A 1 89 ? 1.420 9.844 2.835 1.00 82.06 89 ILE A O 1
ATOM 729 N N . GLY A 1 90 ? 1.482 11.022 4.751 1.00 82.69 90 GLY A N 1
ATOM 730 C CA . GLY A 1 90 ? 2.238 12.152 4.215 1.00 82.69 90 GLY A CA 1
ATOM 731 C C . GLY A 1 90 ? 3.734 11.848 4.227 1.00 82.69 90 GLY A C 1
ATOM 732 O O . GLY A 1 90 ? 4.263 11.420 5.249 1.00 82.69 90 GLY A O 1
ATOM 733 N N . ILE A 1 91 ? 4.413 12.064 3.101 1.00 82.12 91 ILE A N 1
ATOM 734 C CA . ILE A 1 91 ? 5.877 12.041 3.034 1.00 82.12 91 ILE A CA 1
ATOM 735 C C . ILE A 1 91 ? 6.342 13.493 3.121 1.00 82.12 91 ILE A C 1
ATOM 737 O O . ILE A 1 91 ? 6.140 14.265 2.183 1.00 82.12 91 ILE A O 1
ATOM 741 N N . GLU A 1 92 ? 6.922 13.874 4.257 1.00 86.50 92 GLU A N 1
ATOM 742 C CA . GLU A 1 92 ? 7.549 15.185 4.430 1.00 86.50 92 GLU A CA 1
ATOM 743 C C . GLU A 1 92 ? 8.871 15.215 3.657 1.00 86.50 92 GLU A C 1
ATOM 745 O O . GLU A 1 92 ? 9.742 14.367 3.854 1.00 86.50 92 GLU A O 1
ATOM 750 N N . LEU A 1 93 ? 9.002 16.167 2.732 1.00 78.38 93 LEU A N 1
ATOM 751 C CA . LEU A 1 93 ? 10.212 16.324 1.931 1.00 78.38 93 LEU A CA 1
ATOM 752 C C . LEU A 1 93 ? 11.235 17.148 2.716 1.00 78.38 93 LEU A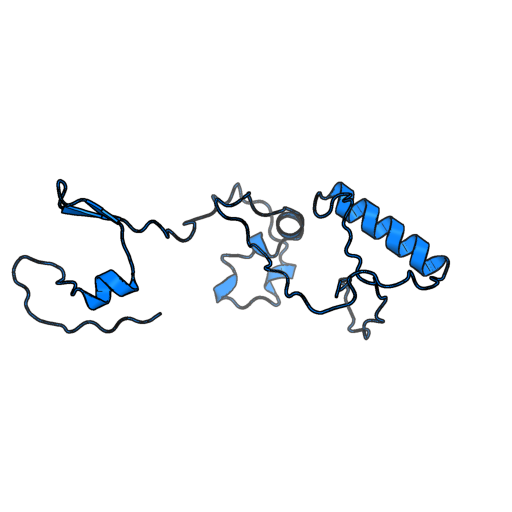 C 1
ATOM 754 O O . LEU A 1 93 ? 10.916 18.233 3.199 1.00 78.38 93 LEU A O 1
ATOM 758 N N . THR A 1 94 ? 12.468 16.656 2.808 1.00 81.50 94 THR A N 1
ATOM 759 C CA . THR A 1 94 ? 13.612 17.452 3.265 1.00 81.50 94 THR A CA 1
ATOM 760 C C . THR A 1 94 ? 14.105 18.351 2.126 1.00 81.50 94 THR A C 1
ATOM 762 O O . THR A 1 94 ? 13.907 18.047 0.950 1.00 81.50 94 THR A O 1
ATOM 765 N N . GLU A 1 95 ? 14.762 19.470 2.442 1.00 73.88 95 GLU A N 1
ATOM 766 C CA . GLU A 1 95 ? 15.202 20.464 1.440 1.00 73.88 95 GLU A CA 1
ATOM 767 C C . GLU A 1 95 ? 16.432 20.020 0.612 1.00 73.88 95 GLU A C 1
ATOM 769 O O . GLU A 1 95 ? 16.999 20.787 -0.166 1.00 73.88 95 GLU A O 1
ATOM 774 N N . GLU A 1 96 ? 16.860 18.766 0.758 1.00 70.62 96 GLU A N 1
ATOM 775 C CA . GLU A 1 96 ? 18.173 18.274 0.348 1.00 70.62 96 GLU A CA 1
ATOM 776 C C . GLU A 1 96 ? 18.037 17.125 -0.669 1.00 70.62 96 GLU A C 1
ATOM 778 O O . GLU A 1 96 ? 17.737 15.991 -0.300 1.00 70.62 96 GLU A O 1
ATOM 783 N N . GLY A 1 97 ? 18.298 17.386 -1.958 1.00 66.38 97 GLY A N 1
ATOM 784 C CA . GLY A 1 97 ? 18.523 16.321 -2.949 1.00 66.38 97 GLY A CA 1
ATOM 785 C C . GLY A 1 97 ? 18.124 16.652 -4.397 1.00 66.38 97 GLY A C 1
ATOM 786 O O . GLY A 1 97 ? 17.222 17.456 -4.633 1.00 66.38 97 GLY A O 1
ATOM 787 N N . PRO A 1 98 ? 18.776 16.039 -5.406 1.00 63.97 98 PRO A N 1
ATOM 788 C CA . PRO A 1 98 ? 18.370 16.176 -6.800 1.00 63.97 98 PRO A CA 1
ATOM 789 C C . PRO A 1 98 ? 17.056 15.424 -7.045 1.00 63.97 98 PRO A C 1
ATOM 791 O O . PRO A 1 98 ? 17.009 14.199 -7.020 1.00 63.97 98 PRO A O 1
ATOM 794 N N . LEU A 1 99 ? 15.988 16.170 -7.320 1.00 69.44 99 LEU A N 1
ATOM 795 C CA . LEU A 1 99 ? 14.648 15.612 -7.529 1.00 69.44 99 LEU A CA 1
ATOM 796 C C . LEU A 1 99 ? 14.437 15.023 -8.933 1.00 69.44 99 LEU A C 1
ATOM 798 O O . LEU A 1 99 ? 13.467 14.305 -9.146 1.00 69.44 99 LEU A O 1
ATOM 802 N N . ASN A 1 100 ? 15.328 15.299 -9.890 1.00 72.25 100 ASN A N 1
ATOM 803 C CA . ASN A 1 100 ? 15.195 14.841 -11.273 1.00 72.25 100 ASN A CA 1
ATOM 804 C C . ASN A 1 100 ? 16.448 14.095 -11.724 1.00 72.25 100 ASN A C 1
ATOM 806 O O . ASN A 1 100 ? 17.501 14.699 -11.936 1.00 72.25 100 ASN A O 1
ATOM 810 N N . LEU A 1 101 ? 16.319 12.782 -11.891 1.00 72.88 101 LEU A N 1
ATOM 811 C CA . LEU A 1 101 ? 17.344 11.951 -12.506 1.00 72.88 101 LEU A CA 1
ATOM 812 C C . LEU A 1 101 ? 17.131 11.888 -14.028 1.00 72.88 101 LEU A C 1
ATOM 814 O O . LEU A 1 101 ? 15.996 11.711 -14.479 1.00 72.88 101 LEU A O 1
ATOM 818 N N . PRO A 1 102 ? 18.195 12.030 -14.842 1.00 73.19 102 PRO A N 1
ATOM 819 C CA . PRO A 1 102 ? 18.082 11.901 -16.288 1.00 73.19 102 PRO A CA 1
ATOM 820 C C . PRO A 1 102 ? 17.650 10.484 -16.674 1.00 73.19 102 PRO A C 1
ATOM 822 O O . PRO A 1 102 ? 18.073 9.495 -16.072 1.00 73.19 102 PRO A O 1
ATOM 825 N N . LEU A 1 103 ? 16.829 10.388 -17.719 1.00 75.12 103 LEU A N 1
ATOM 826 C CA . LEU A 1 103 ? 16.409 9.106 -18.269 1.00 75.12 103 LEU A CA 1
ATOM 827 C C . LEU A 1 103 ? 17.615 8.409 -18.916 1.00 75.12 103 LEU A C 1
ATOM 829 O O . LEU A 1 103 ? 18.210 8.927 -19.861 1.00 75.12 103 LEU A O 1
ATOM 833 N N . TYR A 1 104 ? 17.980 7.237 -18.407 1.00 78.25 104 TYR A N 1
ATOM 834 C CA . TYR A 1 104 ? 19.012 6.400 -19.014 1.00 78.25 104 TYR A CA 1
ATOM 835 C C . TYR A 1 104 ? 18.525 5.770 -20.327 1.00 78.25 104 TYR A C 1
ATOM 837 O O . TYR A 1 104 ? 17.327 5.605 -20.565 1.00 78.25 104 TYR A O 1
ATOM 845 N N . SER A 1 105 ? 19.474 5.409 -21.193 1.00 79.44 105 SER A N 1
ATOM 846 C CA . SER A 1 105 ? 19.171 4.693 -22.434 1.00 79.44 105 SER A CA 1
ATOM 847 C C . SER A 1 105 ? 18.807 3.243 -22.124 1.00 79.44 105 SER A C 1
ATOM 849 O O . SER A 1 105 ? 19.604 2.522 -21.530 1.00 79.44 105 SER A O 1
ATOM 851 N N . MET A 1 106 ? 17.612 2.831 -22.540 1.00 83.00 106 MET A N 1
ATOM 852 C CA . MET A 1 106 ? 17.132 1.451 -22.450 1.00 83.00 106 MET A CA 1
ATOM 853 C C . MET A 1 106 ? 17.295 0.746 -23.793 1.00 83.00 106 MET A C 1
ATOM 855 O O . MET A 1 106 ? 17.189 1.373 -24.849 1.00 83.00 106 MET A O 1
ATOM 859 N N . THR A 1 107 ? 17.498 -0.567 -23.755 1.00 87.31 107 THR A N 1
ATOM 860 C CA . THR A 1 107 ? 17.394 -1.415 -24.947 1.00 87.31 107 THR A CA 1
ATOM 861 C C . THR A 1 107 ? 15.932 -1.563 -25.391 1.00 87.31 107 THR A C 1
ATOM 863 O O . THR A 1 107 ? 14.999 -1.355 -24.609 1.00 87.31 107 THR A O 1
ATOM 866 N N . ASP A 1 108 ? 15.703 -1.963 -26.645 1.00 89.38 108 ASP A N 1
ATOM 867 C CA . ASP A 1 108 ? 14.342 -2.156 -27.169 1.00 89.38 108 ASP A CA 1
ATOM 868 C C . ASP A 1 108 ? 13.553 -3.211 -26.377 1.00 89.38 108 ASP A C 1
ATOM 870 O O . ASP A 1 108 ? 12.359 -3.037 -26.121 1.00 89.38 108 ASP A O 1
ATOM 874 N N . ALA A 1 109 ? 14.229 -4.273 -25.928 1.00 87.88 109 ALA A N 1
ATOM 875 C CA . ALA A 1 109 ? 13.629 -5.336 -25.123 1.00 87.88 109 ALA A CA 1
ATOM 876 C C . ALA A 1 109 ? 13.193 -4.840 -23.732 1.00 87.88 109 ALA A C 1
ATOM 878 O O . ALA A 1 109 ? 12.083 -5.134 -23.280 1.00 87.88 109 ALA A O 1
ATOM 879 N N . GLU A 1 110 ? 14.034 -4.045 -23.068 1.00 87.25 110 GLU A N 1
ATOM 880 C CA . GLU A 1 110 ? 13.716 -3.426 -21.775 1.00 87.25 110 GLU A CA 1
ATOM 881 C C . GLU A 1 110 ? 12.553 -2.437 -21.904 1.00 87.25 110 GLU A C 1
ATOM 883 O O . GLU A 1 110 ? 11.612 -2.475 -21.114 1.00 87.25 110 GLU A O 1
ATOM 888 N N . SER A 1 111 ? 12.568 -1.596 -22.942 1.00 88.88 111 SER A N 1
ATOM 889 C CA . SER A 1 111 ? 11.507 -0.619 -23.206 1.00 88.88 111 SER A CA 1
ATOM 890 C C . SER A 1 111 ? 10.156 -1.283 -23.483 1.00 88.88 111 SER A C 1
ATOM 892 O O . SER A 1 111 ? 9.127 -0.830 -22.976 1.00 88.88 111 SER A O 1
ATOM 894 N N . ALA A 1 112 ? 10.139 -2.371 -24.261 1.00 89.94 112 ALA A N 1
ATOM 895 C CA . ALA A 1 112 ? 8.928 -3.152 -24.505 1.00 89.94 112 ALA A CA 1
ATOM 896 C C . ALA A 1 112 ? 8.376 -3.742 -23.198 1.00 89.94 112 ALA A C 1
ATOM 898 O O . ALA A 1 112 ? 7.209 -3.524 -22.870 1.00 89.94 112 ALA A O 1
ATOM 899 N N . THR A 1 113 ? 9.244 -4.374 -22.403 1.00 90.62 113 THR A N 1
ATOM 900 C CA . THR A 1 113 ? 8.880 -4.969 -21.108 1.00 90.62 113 THR A CA 1
ATOM 901 C C . THR A 1 113 ? 8.330 -3.922 -20.135 1.00 90.62 113 THR A C 1
ATOM 903 O O . THR A 1 113 ? 7.301 -4.139 -19.495 1.00 90.62 113 THR A O 1
ATOM 906 N N . LEU A 1 114 ? 8.973 -2.752 -20.048 1.00 90.44 114 LEU A N 1
ATOM 907 C CA . LEU A 1 114 ? 8.521 -1.655 -19.193 1.00 90.44 114 LEU A CA 1
ATOM 908 C C . LEU A 1 114 ? 7.144 -1.137 -19.614 1.00 90.44 114 LEU A C 1
ATOM 910 O O . LEU A 1 114 ? 6.297 -0.875 -18.762 1.00 90.44 114 LEU A O 1
ATOM 914 N N . LYS A 1 115 ? 6.898 -0.990 -20.920 1.00 91.88 115 LYS A N 1
ATOM 915 C CA . LYS A 1 115 ? 5.596 -0.543 -21.434 1.00 91.88 115 LYS A CA 1
ATOM 916 C C . LYS A 1 115 ? 4.487 -1.528 -21.093 1.00 91.88 115 LYS A C 1
ATOM 918 O O . LYS A 1 115 ? 3.412 -1.085 -20.697 1.00 91.88 115 LYS A O 1
ATOM 923 N N . ASP A 1 116 ? 4.737 -2.825 -21.236 1.00 93.25 116 ASP A N 1
ATOM 924 C CA . ASP A 1 116 ? 3.758 -3.859 -20.896 1.00 93.25 116 ASP A CA 1
ATOM 925 C C . ASP A 1 116 ? 3.445 -3.830 -19.394 1.00 93.25 116 ASP A C 1
ATOM 927 O O . ASP A 1 116 ? 2.281 -3.701 -19.012 1.00 93.25 116 ASP A O 1
ATOM 931 N N . TRP A 1 117 ? 4.477 -3.770 -18.544 1.00 91.25 117 TRP A N 1
ATOM 932 C CA . TRP A 1 117 ? 4.304 -3.636 -17.096 1.00 91.25 117 TRP A CA 1
ATOM 933 C C . TRP A 1 117 ? 3.517 -2.376 -16.707 1.00 91.25 117 TRP A C 1
ATOM 935 O O . TRP A 1 117 ? 2.610 -2.440 -15.876 1.00 91.25 117 TRP A O 1
ATOM 945 N N . LEU A 1 118 ? 3.820 -1.227 -17.322 1.00 93.00 118 LEU A N 1
ATOM 946 C CA . LEU A 1 118 ? 3.092 0.020 -17.076 1.00 93.00 118 LEU A CA 1
ATOM 947 C C . LEU A 1 118 ? 1.614 -0.112 -17.451 1.00 93.00 118 LEU A C 1
ATOM 949 O O . LEU A 1 118 ? 0.760 0.326 -16.682 1.00 93.00 118 LEU A O 1
ATOM 953 N N . ARG A 1 119 ? 1.293 -0.730 -18.597 1.00 94.62 119 ARG A N 1
ATOM 954 C CA . ARG A 1 119 ? -0.104 -0.962 -19.002 1.00 94.62 119 ARG A CA 1
ATOM 955 C C . ARG A 1 119 ? -0.838 -1.833 -17.990 1.00 94.62 119 ARG A C 1
ATOM 957 O O . ARG A 1 119 ? -1.955 -1.485 -17.613 1.00 94.62 119 ARG A O 1
ATOM 964 N N . ASP A 1 120 ? -0.210 -2.901 -17.512 1.00 91.06 120 ASP A N 1
ATOM 965 C CA . ASP A 1 120 ? -0.814 -3.801 -16.529 1.00 91.06 120 ASP A CA 1
ATOM 966 C C . ASP A 1 120 ? -1.065 -3.098 -15.191 1.00 91.06 120 ASP A C 1
AT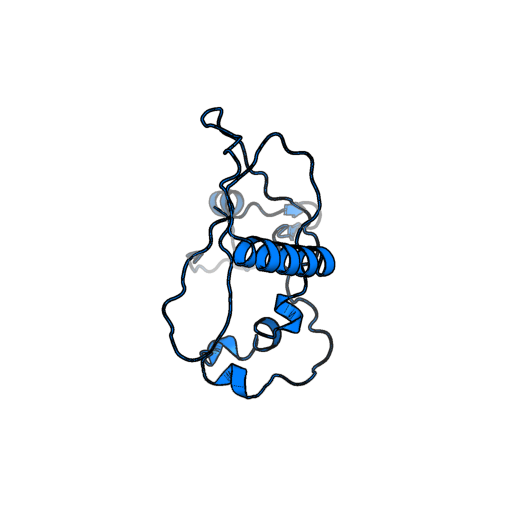OM 968 O O . ASP A 1 120 ? -2.152 -3.209 -14.621 1.00 91.06 120 ASP A O 1
ATOM 972 N N . LYS A 1 121 ? -0.101 -2.308 -14.700 1.00 89.56 121 LYS A N 1
ATOM 973 C CA . LYS A 1 121 ? -0.258 -1.551 -13.447 1.00 89.56 121 LYS A CA 1
ATOM 974 C C . LYS A 1 121 ? -1.274 -0.417 -13.556 1.00 89.56 121 LYS A C 1
ATOM 976 O O . LYS A 1 121 ? -2.001 -0.185 -12.590 1.00 89.56 121 LYS A O 1
ATOM 981 N N . LEU A 1 122 ? -1.355 0.250 -14.710 1.00 92.00 122 LEU A N 1
ATOM 982 C CA . LEU A 1 122 ? -2.388 1.250 -15.001 1.00 92.00 122 LEU A CA 1
ATOM 983 C C . LEU A 1 122 ? -3.777 0.606 -15.052 1.00 92.00 122 LEU A C 1
ATOM 985 O O . LEU A 1 122 ? -4.708 1.114 -14.435 1.00 92.00 122 LEU A O 1
ATOM 989 N N . LYS A 1 123 ? -3.917 -0.539 -15.733 1.00 90.44 123 LYS A N 1
ATOM 990 C CA . LYS A 1 123 ? -5.178 -1.294 -15.802 1.00 90.44 123 LYS A CA 1
ATOM 991 C C . LYS A 1 123 ? -5.623 -1.784 -14.423 1.00 90.44 123 LYS A C 1
ATOM 993 O O . LYS A 1 123 ? -6.811 -1.751 -14.125 1.00 90.44 123 LYS A O 1
ATOM 998 N N . ALA A 1 124 ? -4.677 -2.199 -13.582 1.00 86.56 124 ALA A N 1
ATOM 999 C CA . ALA A 1 124 ? -4.934 -2.581 -12.197 1.00 86.56 124 ALA A CA 1
ATOM 1000 C C . ALA A 1 124 ? -5.224 -1.383 -11.267 1.00 86.56 124 ALA A C 1
ATOM 1002 O O . ALA A 1 124 ? -5.494 -1.588 -10.088 1.00 86.56 124 ALA A O 1
ATOM 1003 N N . GLY A 1 125 ? -5.120 -0.139 -11.753 1.00 88.56 125 GLY A N 1
ATOM 1004 C CA . GLY A 1 125 ? -5.319 1.071 -10.950 1.00 88.56 125 GLY A CA 1
ATOM 1005 C C . GLY A 1 125 ? -4.247 1.305 -9.880 1.00 88.56 125 GLY A C 1
ATOM 1006 O O . GLY A 1 125 ? -4.433 2.155 -9.016 1.00 88.56 125 GLY A O 1
ATOM 1007 N N . LYS A 1 126 ? -3.126 0.568 -9.919 1.00 85.81 126 LYS A N 1
ATOM 1008 C CA . LYS A 1 126 ? -2.046 0.650 -8.916 1.00 85.81 126 LYS A CA 1
ATOM 1009 C C . LYS A 1 126 ? -1.156 1.881 -9.098 1.00 85.81 126 LYS A C 1
ATOM 1011 O O . LYS A 1 126 ? -0.509 2.309 -8.149 1.00 85.81 126 LYS A O 1
ATOM 1016 N N . ILE A 1 127 ? -1.104 2.424 -10.313 1.00 91.88 127 ILE A N 1
ATOM 1017 C CA . ILE A 1 127 ? -0.401 3.666 -10.649 1.00 91.88 127 ILE A CA 1
ATOM 1018 C C . ILE A 1 127 ? -1.309 4.543 -11.508 1.00 91.88 127 ILE A C 1
ATOM 1020 O O . ILE A 1 127 ? -2.226 4.043 -12.160 1.00 91.88 127 ILE A O 1
ATOM 1024 N N . HIS A 1 128 ? -1.023 5.840 -11.556 1.00 91.06 128 HIS A N 1
ATOM 1025 C CA . HIS A 1 128 ? -1.701 6.780 -12.441 1.00 91.06 128 HIS A CA 1
ATOM 1026 C C . HIS A 1 128 ? -0.704 7.801 -13.008 1.00 91.06 128 HIS A C 1
ATOM 1028 O O . HIS A 1 128 ? 0.334 8.056 -12.392 1.00 91.06 128 HIS A O 1
ATOM 1034 N N . PRO A 1 129 ? -0.996 8.420 -14.165 1.00 92.12 129 PRO A N 1
ATOM 1035 C CA . PRO A 1 129 ? -0.191 9.523 -14.673 1.00 92.12 129 PRO A CA 1
ATOM 1036 C C . PRO A 1 129 ? -0.181 10.698 -13.688 1.00 92.12 129 PRO A C 1
ATOM 1038 O O . PRO A 1 129 ? -1.220 11.067 -13.134 1.00 92.12 129 PRO A O 1
ATOM 1041 N N . SER A 1 130 ? 0.984 11.309 -13.492 1.00 89.50 130 SER A N 1
ATOM 1042 C CA . SER A 1 130 ? 1.161 12.507 -12.670 1.00 89.50 130 SER A CA 1
ATOM 1043 C C . SER A 1 130 ? 2.110 13.492 -13.359 1.00 89.50 130 SER A C 1
ATOM 1045 O O . SER A 1 130 ? 2.835 13.139 -14.290 1.00 89.50 130 SER A O 1
ATOM 1047 N N . LYS A 1 131 ? 2.071 14.756 -12.930 1.00 86.00 131 LYS A N 1
ATOM 1048 C CA . LYS A 1 131 ? 2.991 15.814 -13.371 1.00 86.00 131 LYS A CA 1
ATOM 1049 C C . LYS A 1 131 ? 3.825 16.272 -12.176 1.00 86.00 131 LYS A C 1
ATOM 1051 O O . LYS A 1 131 ? 3.609 17.362 -11.654 1.00 86.00 131 LYS A O 1
ATOM 1056 N N . SER A 1 132 ? 4.704 15.405 -11.686 1.00 82.19 132 SER A N 1
ATOM 1057 C CA . SER A 1 132 ? 5.611 15.726 -10.582 1.00 82.19 132 SER A CA 1
ATOM 1058 C C . SER A 1 132 ? 6.864 16.447 -11.085 1.00 82.19 132 SER A C 1
ATOM 1060 O O . SER A 1 132 ? 7.366 16.167 -12.168 1.00 82.19 132 SER A O 1
ATOM 1062 N N . SER A 1 133 ? 7.411 17.338 -10.253 1.00 79.81 133 SER A N 1
ATOM 1063 C CA . SER A 1 133 ? 8.774 17.881 -10.415 1.00 79.81 133 SER A CA 1
ATOM 1064 C C . SER A 1 133 ? 9.859 16.892 -9.949 1.00 79.81 133 SER A C 1
ATOM 1066 O O . SER A 1 133 ? 11.022 17.273 -9.828 1.00 79.81 133 SER A O 1
ATOM 1068 N N . ILE A 1 134 ? 9.452 15.666 -9.606 1.00 80.94 134 ILE A N 1
ATOM 1069 C CA . ILE A 1 134 ? 10.274 14.608 -9.024 1.00 80.94 134 ILE A CA 1
ATOM 1070 C C . ILE A 1 134 ? 10.209 13.400 -9.957 1.00 80.94 134 ILE A C 1
ATOM 1072 O O . ILE A 1 134 ? 9.109 13.004 -10.356 1.00 80.94 134 ILE A O 1
ATOM 1076 N N . SER A 1 135 ? 11.356 12.801 -10.268 1.00 81.62 135 SER A N 1
ATOM 1077 C CA . SER A 1 135 ? 11.465 11.589 -11.080 1.00 81.62 135 SER A CA 1
ATOM 1078 C C . SER A 1 135 ? 12.546 10.652 -10.536 1.00 81.62 135 SER A C 1
ATOM 1080 O O . SER A 1 135 ? 13.702 11.061 -10.400 1.00 81.62 135 SER A O 1
ATOM 1082 N N . SER A 1 136 ? 12.188 9.387 -10.308 1.00 82.12 136 SER A N 1
ATOM 1083 C CA . SER A 1 136 ? 13.136 8.320 -9.962 1.00 82.12 136 SER A CA 1
ATOM 1084 C C . SER A 1 136 ? 13.426 7.415 -11.163 1.00 82.12 136 SER A C 1
ATOM 1086 O O . SER A 1 136 ? 12.629 7.321 -12.102 1.00 82.12 136 SER A O 1
ATOM 1088 N N . LEU A 1 137 ? 14.586 6.760 -11.137 1.00 82.75 137 LEU A N 1
ATOM 1089 C CA . LEU A 1 137 ? 15.033 5.847 -12.182 1.00 82.75 137 LEU A CA 1
ATOM 1090 C C . LEU A 1 137 ? 14.330 4.491 -12.046 1.00 82.75 137 LEU A C 1
ATOM 1092 O O . LEU A 1 137 ? 14.263 3.921 -10.959 1.00 82.75 137 LEU A O 1
ATOM 1096 N N . VAL A 1 138 ? 13.883 3.925 -13.165 1.00 83.94 138 VAL A N 1
ATOM 1097 C CA . VAL A 1 138 ? 13.509 2.505 -13.222 1.00 83.94 138 VAL A CA 1
ATOM 1098 C C . VAL A 1 138 ? 14.770 1.699 -13.512 1.00 83.94 138 VAL A C 1
ATOM 1100 O O . VAL A 1 138 ? 15.530 2.069 -14.393 1.00 83.94 138 VAL A O 1
ATOM 1103 N N . MET A 1 139 ? 15.019 0.612 -12.787 1.00 83.00 139 MET A N 1
ATOM 1104 C CA . MET A 1 139 ? 16.192 -0.239 -13.013 1.00 83.00 139 MET A CA 1
ATOM 1105 C C . MET A 1 139 ? 15.773 -1.687 -13.250 1.00 83.00 139 MET A C 1
ATOM 1107 O O . MET A 1 139 ? 14.875 -2.201 -12.583 1.00 83.00 139 MET A O 1
ATOM 1111 N N . PHE A 1 140 ? 16.457 -2.361 -14.174 1.00 81.88 140 PHE A N 1
ATOM 1112 C CA . PHE A 1 140 ? 16.304 -3.795 -14.402 1.00 81.88 140 PHE A CA 1
ATOM 1113 C C . PHE A 1 140 ? 17.365 -4.549 -13.607 1.00 81.88 140 PHE A C 1
ATOM 1115 O O . PHE A 1 140 ? 18.562 -4.339 -13.793 1.00 81.88 140 PHE A O 1
ATOM 1122 N N . VAL A 1 141 ? 16.925 -5.436 -12.714 1.00 81.69 141 VAL A N 1
ATOM 1123 C CA . VAL A 1 141 ? 17.817 -6.269 -11.904 1.00 81.69 141 VAL A CA 1
ATOM 1124 C C . VAL A 1 141 ? 17.646 -7.728 -12.324 1.00 81.69 141 VAL A C 1
ATOM 1126 O O . VAL A 1 141 ? 16.526 -8.244 -12.264 1.00 81.69 141 VAL A O 1
ATOM 1129 N N . PRO A 1 142 ? 18.721 -8.425 -12.734 1.00 74.12 142 PRO A N 1
ATOM 1130 C CA . PRO A 1 142 ? 18.646 -9.850 -13.007 1.00 74.12 142 PRO A CA 1
ATOM 1131 C C . PRO A 1 142 ? 18.385 -10.603 -11.699 1.00 74.12 142 PRO A C 1
ATOM 1133 O O . PRO A 1 142 ? 19.172 -10.550 -10.753 1.00 74.12 142 PRO A O 1
ATOM 1136 N N . LYS A 1 143 ? 17.266 -11.323 -11.637 1.00 73.00 143 LYS A N 1
ATOM 1137 C CA . LYS A 1 143 ? 16.951 -12.210 -10.516 1.00 73.00 143 LYS A CA 1
ATOM 1138 C C . LYS A 1 143 ? 17.798 -13.480 -10.639 1.00 73.00 143 LYS A C 1
ATOM 1140 O O . LYS A 1 143 ? 17.800 -14.109 -11.696 1.00 73.00 143 LYS A O 1
ATOM 1145 N N . GLN A 1 144 ? 18.499 -13.883 -9.573 1.00 57.38 144 GLN A N 1
ATOM 1146 C CA . GLN A 1 144 ? 19.107 -15.217 -9.545 1.00 57.38 144 GLN A CA 1
ATOM 1147 C C . GLN A 1 144 ? 17.997 -16.265 -9.675 1.00 57.38 144 GLN A C 1
ATOM 1149 O O . GLN A 1 144 ? 17.010 -16.224 -8.938 1.00 57.38 144 GLN A O 1
ATOM 1154 N N . MET A 1 145 ? 18.149 -17.179 -10.633 1.00 41.78 145 MET A N 1
ATOM 1155 C CA . MET A 1 145 ? 17.179 -18.239 -10.887 1.00 41.78 145 MET A CA 1
ATOM 1156 C C . MET A 1 145 ? 17.171 -19.233 -9.720 1.00 41.78 145 MET A C 1
ATOM 1158 O O . MET A 1 145 ? 17.925 -20.201 -9.706 1.00 41.78 145 MET A O 1
ATOM 1162 N N . ALA A 1 146 ? 16.291 -19.009 -8.748 1.00 45.25 146 ALA A N 1
ATOM 1163 C CA . ALA A 1 146 ? 15.642 -20.120 -8.071 1.00 45.25 146 ALA A CA 1
ATOM 1164 C C . ALA A 1 146 ? 14.581 -20.685 -9.034 1.00 45.25 146 ALA A C 1
ATOM 1166 O O . ALA A 1 146 ? 13.902 -19.900 -9.707 1.00 45.25 146 ALA A O 1
ATOM 1167 N N . PRO A 1 147 ? 14.438 -22.015 -9.150 1.00 43.19 147 PRO A N 1
ATOM 1168 C CA . PRO A 1 147 ? 13.371 -22.593 -9.949 1.00 43.19 147 PRO A CA 1
ATOM 1169 C C . PRO A 1 147 ? 12.037 -22.159 -9.332 1.00 43.19 147 PRO A C 1
ATOM 1171 O O . PRO A 1 147 ? 11.874 -22.243 -8.119 1.00 43.19 147 PRO A O 1
ATOM 1174 N N . THR A 1 148 ? 11.104 -21.722 -10.176 1.00 41.44 148 THR A N 1
ATOM 1175 C CA . THR A 1 148 ? 9.732 -21.253 -9.881 1.00 41.44 148 THR A CA 1
ATOM 1176 C C . THR A 1 148 ? 9.556 -19.777 -9.484 1.00 41.44 148 THR A C 1
ATOM 1178 O O . THR A 1 148 ? 9.412 -19.433 -8.319 1.00 41.44 148 THR A O 1
ATOM 1181 N N . ASP A 1 149 ? 9.503 -18.949 -10.540 1.00 44.38 149 ASP A N 1
ATOM 1182 C CA . ASP A 1 149 ? 8.600 -17.814 -10.816 1.00 44.38 149 ASP A CA 1
ATOM 1183 C C . ASP A 1 149 ? 8.446 -16.647 -9.813 1.00 44.38 149 ASP A C 1
ATOM 1185 O O . ASP A 1 149 ? 8.886 -16.672 -8.670 1.00 44.38 149 ASP A O 1
ATOM 1189 N N . TRP A 1 150 ? 7.765 -15.596 -10.283 1.00 37.69 150 TRP A N 1
ATOM 1190 C CA . TRP A 1 150 ? 7.367 -14.340 -9.620 1.00 37.69 150 TRP A CA 1
ATOM 1191 C C . TRP A 1 150 ? 8.376 -13.174 -9.734 1.00 37.69 150 TRP A C 1
ATOM 1193 O O . TRP A 1 150 ? 9.474 -13.168 -9.157 1.00 37.69 150 TRP A O 1
ATOM 1203 N N . TRP A 1 151 ? 7.945 -12.165 -10.505 1.00 39.03 151 TRP A N 1
ATOM 1204 C CA . TRP A 1 151 ? 8.642 -10.930 -10.882 1.00 39.03 151 TRP A CA 1
ATOM 1205 C C . TRP A 1 151 ? 8.260 -9.773 -9.942 1.00 39.03 151 TRP A C 1
ATOM 1207 O O . TRP A 1 151 ? 7.077 -9.482 -9.782 1.00 39.03 151 TRP A O 1
ATOM 1217 N N . TRP A 1 152 ? 9.243 -9.055 -9.391 1.00 34.56 152 TRP A N 1
ATOM 1218 C CA . TRP A 1 152 ? 9.038 -7.730 -8.788 1.00 34.56 152 TRP A CA 1
ATOM 1219 C C . TRP A 1 152 ? 9.987 -6.731 -9.452 1.00 34.56 152 TRP A C 1
ATOM 1221 O O . TRP A 1 152 ? 11.172 -7.021 -9.600 1.00 34.56 152 TRP A O 1
ATOM 1231 N N . ILE A 1 153 ? 9.463 -5.568 -9.841 1.00 40.75 153 ILE A N 1
ATOM 1232 C CA . ILE A 1 153 ? 10.258 -4.387 -10.196 1.00 40.75 153 ILE A CA 1
ATOM 1233 C C . ILE A 1 153 ? 10.330 -3.530 -8.931 1.00 40.75 153 ILE A C 1
ATOM 1235 O O . ILE A 1 153 ? 9.286 -3.149 -8.400 1.00 40.75 153 ILE A O 1
ATOM 1239 N N . THR A 1 154 ? 11.538 -3.256 -8.438 1.00 32.59 154 THR A N 1
ATOM 1240 C CA . THR A 1 154 ? 11.772 -2.304 -7.343 1.00 32.59 154 THR A CA 1
ATOM 1241 C C . THR A 1 154 ? 11.890 -0.902 -7.936 1.00 32.59 154 THR A C 1
ATOM 1243 O O . THR A 1 154 ? 12.715 -0.681 -8.820 1.00 32.59 154 THR A O 1
ATOM 1246 N N . ILE A 1 155 ? 11.075 0.036 -7.456 1.00 35.84 155 ILE A N 1
ATOM 1247 C CA . ILE A 1 155 ? 11.265 1.474 -7.682 1.00 35.84 155 ILE A CA 1
ATOM 1248 C C . ILE A 1 155 ? 12.026 1.990 -6.458 1.00 35.84 155 ILE A C 1
ATOM 1250 O O . ILE A 1 155 ? 11.575 1.754 -5.336 1.00 35.84 155 ILE A O 1
ATOM 1254 N N . ALA A 1 156 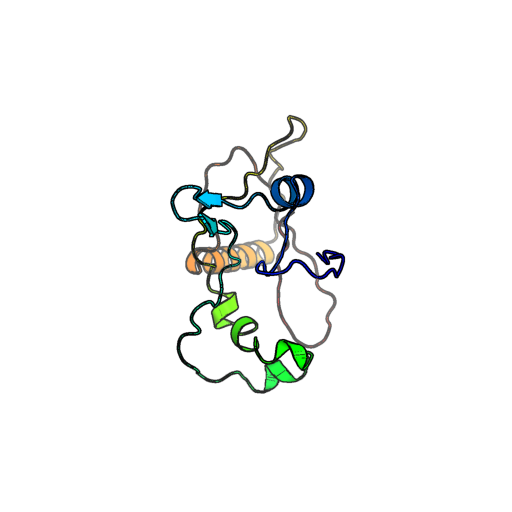? 13.196 2.591 -6.683 1.00 35.69 156 ALA A N 1
ATOM 1255 C CA . ALA A 1 156 ? 13.962 3.288 -5.650 1.00 35.69 156 ALA A CA 1
ATOM 1256 C C . ALA A 1 156 ? 13.366 4.673 -5.377 1.00 35.69 156 ALA A C 1
ATOM 1258 O O . ALA A 1 156 ? 12.878 5.298 -6.351 1.00 35.69 156 ALA A O 1
#

pLDDT: mean 75.1, std 16.48, range [32.59, 94.62]